Protein AF-A0A932L5T1-F1 (afdb_monomer_lite)

Structure (mmCIF, N/CA/C/O backbone):
data_AF-A0A932L5T1-F1
#
_entry.id   AF-A0A932L5T1-F1
#
loop_
_atom_site.group_PDB
_atom_site.id
_atom_site.type_symbol
_atom_site.label_atom_id
_atom_site.label_alt_id
_atom_site.label_comp_id
_atom_site.label_asym_id
_atom_site.label_entity_id
_atom_site.label_seq_id
_atom_site.pdbx_PDB_ins_code
_atom_site.Cartn_x
_atom_site.Cartn_y
_atom_site.Cartn_z
_atom_site.occupancy
_atom_site.B_iso_or_equiv
_atom_site.auth_seq_id
_atom_site.auth_comp_id
_atom_site.auth_asym_id
_atom_site.auth_atom_id
_atom_site.pdbx_PDB_model_num
ATOM 1 N N . THR A 1 1 ? -8.624 -5.025 15.585 1.00 73.62 1 THR A N 1
ATOM 2 C CA . THR A 1 1 ? -8.309 -3.811 16.348 1.00 73.62 1 THR A CA 1
ATOM 3 C C . THR A 1 1 ? -8.796 -2.657 15.521 1.00 73.62 1 THR A C 1
ATOM 5 O O . THR A 1 1 ? -8.562 -2.664 14.316 1.00 73.62 1 THR A O 1
ATOM 8 N N . ASP A 1 2 ? -9.509 -1.737 16.146 1.00 85.19 2 ASP A N 1
ATOM 9 C CA . ASP A 1 2 ? -10.054 -0.542 15.498 1.00 85.19 2 ASP A CA 1
ATOM 10 C C . ASP A 1 2 ? -8.958 0.453 15.086 1.00 85.19 2 ASP A C 1
ATOM 12 O O . ASP A 1 2 ? -9.178 1.304 14.234 1.00 85.19 2 ASP A O 1
ATOM 16 N N . ASP A 1 3 ? -7.746 0.289 15.618 1.00 89.81 3 ASP A N 1
ATOM 17 C CA . ASP A 1 3 ? -6.571 1.084 15.265 1.00 89.81 3 ASP A CA 1
ATOM 18 C C . ASP A 1 3 ? -5.817 0.479 14.067 1.00 89.81 3 ASP A C 1
ATOM 20 O O . ASP A 1 3 ? -4.776 -0.168 14.218 1.00 89.81 3 ASP A O 1
ATOM 24 N N . LYS A 1 4 ? -6.420 0.562 12.873 1.00 90.50 4 LYS A N 1
ATOM 25 C CA . LYS A 1 4 ? -5.803 0.141 11.605 1.00 90.50 4 LYS A CA 1
ATOM 26 C C . LYS A 1 4 ? -6.238 1.030 10.450 1.00 90.50 4 LYS A C 1
ATOM 28 O O . LYS A 1 4 ? -7.425 1.280 10.265 1.00 90.50 4 LYS A O 1
ATOM 33 N N . VAL A 1 5 ? -5.277 1.394 9.606 1.00 92.62 5 VAL A N 1
ATOM 34 C CA . VAL A 1 5 ? -5.527 2.029 8.308 1.00 92.62 5 VAL A CA 1
ATOM 35 C C . VAL A 1 5 ? -5.314 0.995 7.207 1.00 92.62 5 VAL A C 1
ATOM 37 O O . VAL A 1 5 ? -4.301 0.296 7.196 1.00 92.62 5 VAL A O 1
ATOM 40 N N . TYR A 1 6 ? -6.269 0.898 6.281 1.00 93.56 6 TYR A N 1
ATOM 41 C CA . TYR A 1 6 ? -6.173 0.037 5.104 1.00 93.56 6 TYR A CA 1
ATOM 42 C C . TYR A 1 6 ? -6.114 0.898 3.845 1.00 93.56 6 TYR A C 1
ATOM 44 O O . TYR A 1 6 ? -6.979 1.743 3.627 1.00 93.56 6 TYR A O 1
ATOM 52 N N . CYS A 1 7 ? -5.114 0.647 3.003 1.00 94.31 7 CYS A N 1
ATOM 53 C CA . CYS A 1 7 ? -4.974 1.269 1.691 1.00 94.31 7 CYS A CA 1
ATOM 54 C C . CYS A 1 7 ? -5.010 0.174 0.622 1.00 94.31 7 CYS A C 1
ATOM 56 O O . CYS A 1 7 ? -4.287 -0.818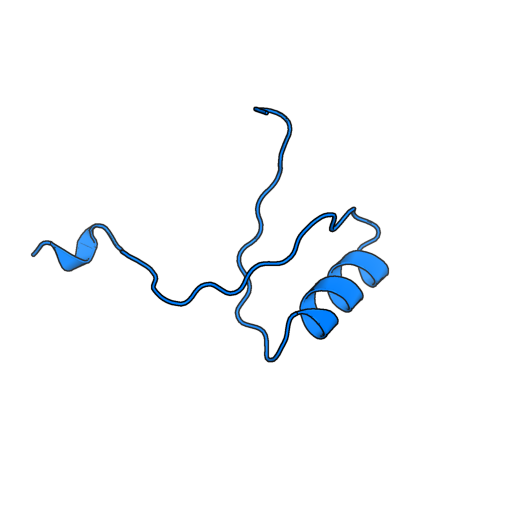 0.734 1.00 94.31 7 CYS A O 1
ATOM 58 N N . VAL A 1 8 ? -5.832 0.356 -0.410 1.00 94.69 8 VAL A N 1
ATOM 59 C CA . VAL A 1 8 ? -5.929 -0.565 -1.550 1.00 94.69 8 VAL A CA 1
ATOM 60 C C . VAL A 1 8 ? -5.189 0.050 -2.732 1.00 94.69 8 VAL A C 1
ATOM 62 O O . VAL A 1 8 ? -5.423 1.207 -3.074 1.00 94.69 8 VAL A O 1
ATOM 65 N N . TYR A 1 9 ? -4.297 -0.722 -3.351 1.00 94.31 9 TYR A N 1
ATOM 66 C CA . TYR A 1 9 ? -3.485 -0.287 -4.486 1.00 94.31 9 TYR A CA 1
ATOM 67 C C . TYR A 1 9 ? -3.635 -1.260 -5.652 1.00 94.31 9 TYR A C 1
ATOM 69 O O . TYR A 1 9 ? -3.682 -2.471 -5.448 1.00 94.31 9 TYR A O 1
ATOM 77 N N . ILE A 1 10 ? -3.614 -0.731 -6.875 1.00 96.19 10 ILE A N 1
ATOM 78 C CA . ILE A 1 10 ? -3.284 -1.516 -8.066 1.00 96.19 10 ILE A CA 1
ATOM 79 C C . ILE A 1 10 ? -1.763 -1.460 -8.203 1.00 96.19 10 ILE A C 1
ATOM 81 O O . ILE A 1 10 ? -1.200 -0.402 -8.484 1.00 96.19 10 ILE A O 1
ATOM 85 N N . ALA A 1 11 ? -1.096 -2.580 -7.946 1.00 96.00 11 ALA A N 1
ATOM 86 C CA . ALA A 1 11 ? 0.359 -2.675 -7.933 1.00 96.00 11 ALA A CA 1
ATOM 87 C C . ALA A 1 11 ? 0.816 -3.979 -8.607 1.00 96.00 11 ALA A C 1
ATOM 89 O O . ALA A 1 11 ? 0.069 -4.957 -8.593 1.00 96.00 11 ALA A O 1
ATOM 90 N N . PRO A 1 12 ? 2.029 -4.012 -9.187 1.00 95.56 12 PRO A N 1
ATOM 91 C CA . PRO A 1 12 ? 2.550 -5.217 -9.833 1.00 95.56 12 PRO A CA 1
ATOM 92 C C . PRO A 1 12 ? 2.906 -6.327 -8.833 1.00 95.56 12 PRO A C 1
ATOM 94 O O . PRO A 1 12 ? 2.889 -7.500 -9.193 1.00 95.56 12 PRO A O 1
ATOM 97 N N . ASP A 1 13 ? 3.236 -5.962 -7.593 1.00 96.75 13 ASP A N 1
ATOM 98 C CA . ASP A 1 13 ? 3.655 -6.874 -6.534 1.00 96.75 13 ASP A CA 1
ATOM 99 C C . ASP A 1 13 ? 3.617 -6.173 -5.159 1.00 96.75 13 ASP A C 1
ATOM 101 O O . ASP A 1 13 ?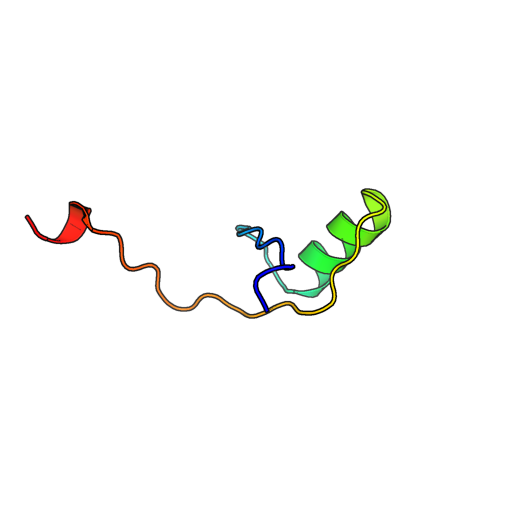 3.525 -4.944 -5.041 1.00 96.75 13 ASP A O 1
ATOM 105 N N . ALA A 1 14 ? 3.734 -6.964 -4.092 1.00 97.00 14 ALA A N 1
ATOM 106 C CA . ALA A 1 14 ? 3.713 -6.475 -2.718 1.00 97.00 14 ALA A CA 1
ATOM 107 C C . ALA A 1 14 ? 4.978 -5.684 -2.306 1.00 97.00 14 ALA A C 1
ATOM 109 O O . ALA A 1 14 ? 4.958 -4.967 -1.302 1.00 97.00 14 ALA A O 1
ATOM 110 N N . GLU A 1 15 ? 6.105 -5.819 -3.009 1.00 97.50 15 GLU A N 1
ATOM 111 C CA . GLU A 1 15 ? 7.331 -5.052 -2.743 1.00 97.50 15 GLU A CA 1
ATOM 112 C C . GLU A 1 15 ? 7.167 -3.597 -3.197 1.00 97.50 15 GLU A C 1
ATOM 114 O O . GLU A 1 15 ? 7.575 -2.673 -2.490 1.00 97.50 15 GLU A O 1
ATOM 119 N N . SER A 1 16 ? 6.497 -3.382 -4.330 1.00 97.56 16 SER A N 1
ATOM 120 C CA . SER A 1 16 ? 6.157 -2.058 -4.852 1.00 97.56 16 SER A CA 1
ATOM 121 C C . SER A 1 16 ? 5.335 -1.241 -3.844 1.00 97.56 16 SER A C 1
ATOM 123 O O . SER A 1 16 ? 5.636 -0.068 -3.607 1.00 97.56 16 SER A O 1
ATOM 125 N N . VAL A 1 17 ? 4.375 -1.875 -3.159 1.00 97.56 17 VAL A N 1
ATOM 126 C CA . VAL A 1 17 ? 3.585 -1.246 -2.081 1.00 97.56 17 VAL A CA 1
ATOM 127 C C . VAL A 1 17 ? 4.462 -0.896 -0.872 1.00 97.56 17 VAL A C 1
ATOM 129 O O . VAL A 1 17 ? 4.384 0.215 -0.346 1.00 97.56 17 VAL A O 1
ATOM 132 N N . ARG A 1 18 ? 5.361 -1.800 -0.455 1.00 97.56 18 ARG A N 1
ATOM 133 C CA . ARG A 1 18 ? 6.286 -1.547 0.668 1.00 97.56 18 ARG A CA 1
ATOM 134 C C . ARG A 1 18 ? 7.249 -0.397 0.377 1.00 97.56 18 ARG A C 1
ATOM 136 O O . ARG A 1 18 ? 7.465 0.447 1.241 1.00 97.56 18 ARG A O 1
ATOM 143 N N . LYS A 1 19 ? 7.794 -0.323 -0.843 1.00 97.69 19 LYS A N 1
ATOM 144 C CA . LYS A 1 19 ? 8.652 0.790 -1.289 1.00 97.69 19 LYS A CA 1
ATOM 145 C C . LYS A 1 19 ? 7.905 2.119 -1.267 1.00 97.69 19 LYS A C 1
ATOM 147 O O . LYS A 1 19 ? 8.484 3.129 -0.873 1.00 97.69 19 LYS A O 1
ATOM 152 N N . HIS A 1 20 ? 6.634 2.130 -1.674 1.00 96.88 20 HIS A N 1
ATOM 153 C CA . HIS A 1 20 ? 5.794 3.323 -1.586 1.00 96.88 20 HIS A CA 1
ATOM 154 C C . HIS A 1 20 ? 5.632 3.785 -0.130 1.00 96.88 20 HIS A C 1
ATOM 156 O O . HIS A 1 20 ? 5.913 4.945 0.161 1.00 96.88 20 HIS A O 1
ATOM 162 N N . ALA A 1 21 ? 5.298 2.872 0.789 1.00 97.19 21 ALA A N 1
ATOM 163 C CA . ALA A 1 21 ? 5.185 3.178 2.217 1.00 97.19 21 ALA A CA 1
ATOM 164 C C . ALA A 1 21 ? 6.497 3.692 2.827 1.00 97.19 21 ALA A C 1
ATOM 166 O O . ALA A 1 21 ? 6.507 4.710 3.516 1.00 97.19 21 ALA A O 1
ATOM 167 N N . GLN A 1 22 ? 7.622 3.050 2.496 1.00 97.62 22 GLN A N 1
ATOM 168 C CA . GLN A 1 22 ? 8.948 3.482 2.935 1.00 97.62 22 GLN A CA 1
ATOM 169 C C . GLN A 1 22 ? 9.266 4.908 2.468 1.00 97.62 22 GLN A C 1
ATOM 171 O O . GLN A 1 22 ? 9.751 5.719 3.252 1.00 97.62 22 GLN A O 1
ATOM 176 N N . ARG A 1 23 ? 8.985 5.226 1.199 1.00 97.62 23 ARG A N 1
ATOM 177 C CA . ARG A 1 23 ? 9.191 6.573 0.644 1.00 97.62 23 ARG A CA 1
ATOM 178 C C . ARG A 1 23 ? 8.230 7.601 1.242 1.00 97.62 23 ARG A C 1
ATOM 180 O O . ARG A 1 23 ? 8.612 8.755 1.390 1.00 97.62 23 ARG A O 1
ATOM 187 N N . GLY A 1 24 ? 7.006 7.188 1.566 1.00 96.19 24 GLY A N 1
ATOM 188 C CA . GLY A 1 24 ? 5.983 8.029 2.187 1.00 96.19 24 GLY A CA 1
ATOM 189 C C . GLY A 1 24 ? 6.147 8.216 3.697 1.00 96.19 24 GLY A C 1
ATOM 190 O O . GLY A 1 24 ? 5.476 9.069 4.268 1.00 96.19 24 GLY A O 1
ATOM 191 N N . GLY A 1 25 ? 7.023 7.445 4.347 1.00 96.94 25 GLY A N 1
ATOM 192 C CA . GLY A 1 25 ? 7.296 7.562 5.780 1.00 96.94 25 GLY A CA 1
ATOM 193 C C . GLY A 1 25 ? 6.174 7.044 6.685 1.00 96.94 25 GLY A C 1
ATOM 194 O O . GLY A 1 25 ? 6.052 7.515 7.813 1.00 96.94 25 GLY A O 1
ATOM 195 N N . PHE A 1 26 ? 5.357 6.094 6.217 1.00 95.06 26 PHE A N 1
ATOM 196 C CA . PHE A 1 26 ? 4.259 5.511 6.996 1.00 95.06 26 PHE A CA 1
ATOM 197 C C . PHE A 1 26 ? 4.412 3.989 7.170 1.00 95.06 26 PHE A C 1
ATOM 199 O O . PHE A 1 26 ? 5.046 3.331 6.337 1.00 95.06 26 PHE A O 1
ATOM 206 N N . PRO A 1 27 ? 3.858 3.406 8.252 1.00 94.56 27 PRO A N 1
ATOM 207 C CA . PRO A 1 27 ? 3.973 1.975 8.518 1.00 94.56 27 PRO A CA 1
ATOM 208 C C . PRO A 1 27 ? 3.191 1.133 7.500 1.00 94.56 27 PRO A C 1
ATOM 210 O O . PRO A 1 27 ? 2.104 1.496 7.055 1.00 94.56 27 PRO A O 1
ATOM 213 N N . CYS A 1 28 ? 3.751 -0.025 7.146 1.00 96.38 28 CYS A N 1
ATOM 214 C CA . CYS A 1 28 ? 3.127 -1.024 6.278 1.00 96.38 28 CYS A CA 1
ATOM 215 C C . CYS A 1 28 ? 3.368 -2.419 6.867 1.00 96.38 28 CYS A C 1
ATOM 217 O O . CYS A 1 28 ? 4.226 -3.176 6.413 1.00 96.38 28 CYS A O 1
ATOM 219 N N . ASP A 1 29 ? 2.626 -2.737 7.929 1.00 95.31 29 ASP A N 1
ATOM 220 C CA . ASP A 1 29 ? 2.846 -3.944 8.739 1.00 95.31 29 ASP A CA 1
ATOM 221 C C . ASP A 1 29 ? 2.431 -5.237 8.020 1.00 95.31 29 ASP A C 1
ATOM 223 O O . ASP A 1 29 ? 2.929 -6.324 8.319 1.00 95.31 29 ASP A O 1
ATOM 227 N N . ARG A 1 30 ? 1.487 -5.140 7.073 1.00 95.19 3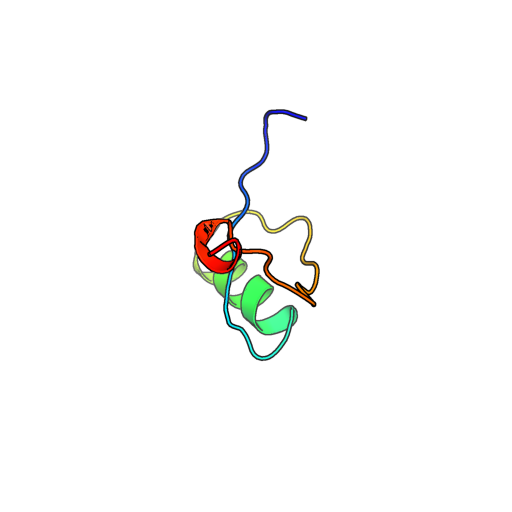0 ARG A N 1
ATOM 228 C CA . ARG A 1 30 ? 0.970 -6.277 6.304 1.00 95.19 30 ARG A CA 1
ATOM 229 C C . ARG A 1 30 ? 0.534 -5.855 4.907 1.00 95.19 30 ARG A C 1
ATOM 231 O O . ARG A 1 30 ? -0.180 -4.871 4.754 1.00 95.19 30 ARG A O 1
ATOM 238 N N . VAL A 1 31 ? 0.903 -6.665 3.916 1.00 96.81 31 VAL A N 1
ATOM 239 C CA . VAL A 1 31 ? 0.415 -6.573 2.534 1.00 96.81 31 VAL A CA 1
ATOM 240 C C . VAL A 1 31 ? -0.190 -7.921 2.162 1.00 96.81 31 VAL A C 1
ATOM 242 O O . VAL A 1 31 ? 0.459 -8.947 2.367 1.00 96.81 31 VAL A O 1
ATOM 245 N N . SER A 1 32 ? -1.416 -7.901 1.644 1.00 96.62 32 SER A N 1
ATOM 246 C CA . SER A 1 32 ? -2.148 -9.077 1.174 1.00 96.62 32 SER A CA 1
ATOM 247 C C . SER A 1 32 ? -2.678 -8.811 -0.229 1.00 96.62 32 SER A C 1
ATOM 249 O O . SER A 1 32 ? -3.189 -7.720 -0.483 1.00 96.62 32 SER A O 1
ATOM 251 N N . ASP A 1 33 ? -2.593 -9.807 -1.106 1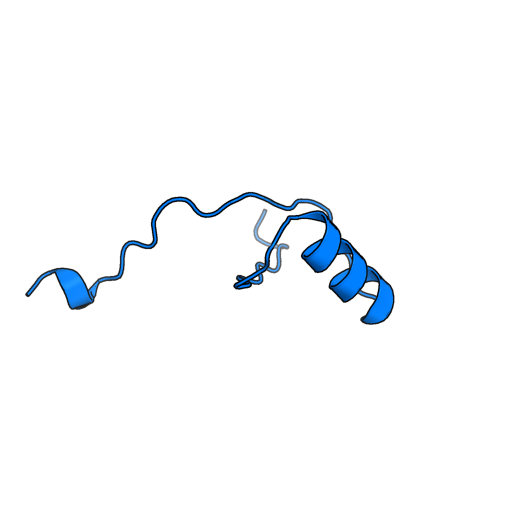.00 96.31 33 ASP A N 1
ATOM 252 C CA . ASP A 1 33 ? -3.171 -9.717 -2.444 1.00 96.31 33 ASP A CA 1
ATOM 253 C C . ASP A 1 33 ? -4.703 -9.762 -2.387 1.00 96.31 33 ASP A C 1
ATOM 255 O O . ASP A 1 33 ? -5.301 -10.546 -1.643 1.00 96.31 33 ASP A O 1
ATOM 259 N N . VAL A 1 34 ? -5.342 -8.908 -3.188 1.00 94.94 34 VAL A N 1
ATOM 26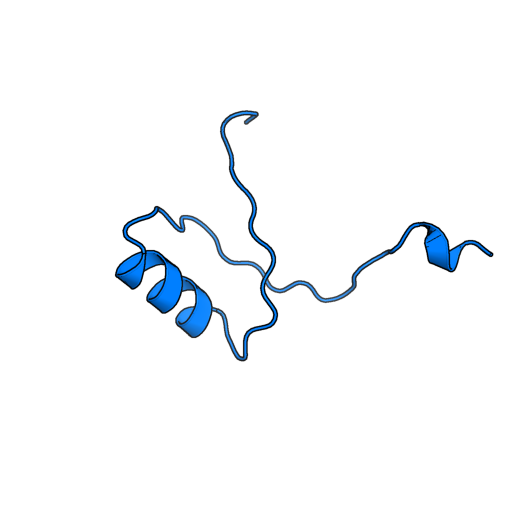0 C CA . VAL A 1 34 ? -6.799 -8.878 -3.354 1.00 94.94 34 VAL A CA 1
ATOM 261 C C . VAL A 1 34 ? -7.145 -9.654 -4.620 1.00 94.94 34 VAL A C 1
ATOM 263 O O . VAL A 1 34 ? -6.938 -9.167 -5.726 1.00 94.94 34 VAL A O 1
ATOM 266 N N . HIS A 1 35 ? -7.663 -10.872 -4.462 1.00 93.31 35 HIS A N 1
ATOM 267 C CA . HIS A 1 35 ? -8.015 -11.731 -5.601 1.00 93.31 35 HIS A CA 1
ATOM 268 C C . HIS A 1 35 ? -9.327 -11.333 -6.282 1.00 93.31 35 HIS A C 1
ATOM 270 O O . HIS A 1 35 ? -9.457 -11.470 -7.495 1.00 93.31 35 HIS A O 1
ATOM 276 N N . THR A 1 36 ? -10.285 -10.829 -5.505 1.00 91.56 36 THR A N 1
ATOM 277 C CA . THR A 1 36 ? -11.614 -10.449 -5.988 1.00 91.56 36 THR A CA 1
ATOM 278 C C . THR A 1 36 ? -12.083 -9.219 -5.230 1.00 91.56 36 THR A C 1
ATOM 280 O O . THR A 1 36 ? -11.952 -9.157 -4.007 1.00 91.56 36 THR A O 1
ATOM 283 N N . VAL A 1 37 ? -12.663 -8.261 -5.950 1.00 89.56 37 VAL A N 1
ATOM 284 C CA . VAL A 1 37 ? -13.387 -7.130 -5.364 1.00 89.56 37 VAL A CA 1
ATOM 285 C C . VAL A 1 37 ? -14.873 -7.386 -5.578 1.00 89.56 37 VAL A C 1
ATOM 287 O O . VAL A 1 37 ? -15.309 -7.557 -6.713 1.00 89.56 37 VAL A O 1
ATOM 290 N N . ILE A 1 38 ? -15.632 -7.458 -4.486 1.00 88.62 38 ILE A N 1
ATOM 291 C CA . ILE A 1 38 ? -17.093 -7.539 -4.538 1.00 88.62 38 ILE A CA 1
ATOM 292 C C . ILE A 1 38 ? -17.607 -6.113 -4.406 1.00 88.62 38 ILE A C 1
ATOM 294 O O . ILE A 1 38 ? -17.482 -5.508 -3.341 1.00 88.62 38 ILE A O 1
ATOM 298 N N . ASP A 1 39 ? -18.145 -5.582 -5.496 1.00 85.38 39 ASP A N 1
ATOM 299 C CA . ASP A 1 39 ? -18.744 -4.256 -5.517 1.00 85.38 39 ASP A CA 1
ATOM 300 C C . ASP A 1 39 ? -20.272 -4.387 -5.363 1.00 85.38 39 ASP A C 1
ATOM 302 O O . ASP A 1 39 ? -20.895 -5.141 -6.107 1.00 85.38 39 ASP A O 1
ATOM 306 N N . PRO A 1 40 ? -20.909 -3.696 -4.400 1.00 81.50 40 PRO A N 1
ATOM 307 C CA . PRO A 1 40 ? -22.347 -3.828 -4.162 1.00 81.50 40 PRO A CA 1
ATOM 308 C C . PRO A 1 40 ? -23.219 -3.352 -5.338 1.00 81.50 40 PRO A C 1
ATOM 310 O O . PRO A 1 40 ? -24.405 -3.669 -5.362 1.00 81.50 40 PRO A O 1
ATOM 313 N N . THR A 1 41 ? -22.666 -2.624 -6.313 1.00 85.75 41 THR A N 1
ATOM 314 C CA . THR A 1 41 ? -23.360 -2.242 -7.555 1.00 85.75 41 THR A CA 1
ATOM 315 C C . THR A 1 41 ? -23.469 -3.387 -8.560 1.00 85.75 41 THR A C 1
ATOM 317 O O . THR A 1 41 ? -24.291 -3.318 -9.464 1.00 85.75 41 THR A O 1
ATOM 320 N N . THR A 1 42 ? -22.725 -4.487 -8.391 1.00 69.81 42 THR A N 1
ATOM 321 C CA . THR A 1 42 ? -22.862 -5.679 -9.251 1.00 69.81 42 THR A CA 1
ATOM 322 C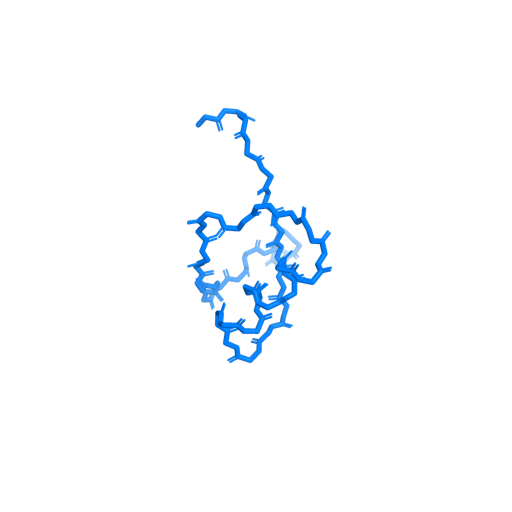 C . THR A 1 42 ? -24.079 -6.538 -8.899 1.00 69.81 42 THR A C 1
ATOM 324 O O . THR A 1 42 ? -24.183 -7.663 -9.379 1.00 69.81 42 THR A O 1
ATOM 327 N N . ALA A 1 43 ? -24.945 -6.066 -7.999 1.00 72.06 43 ALA A N 1
ATOM 328 C CA . ALA A 1 43 ? -26.168 -6.746 -7.583 1.00 72.06 43 ALA A CA 1
ATOM 329 C C . ALA A 1 43 ? -27.412 -6.334 -8.402 1.00 72.06 43 ALA A C 1
ATOM 331 O O . ALA A 1 43 ? -28.514 -6.740 -8.029 1.00 72.06 43 ALA A O 1
ATOM 332 N N . GLU A 1 44 ? -27.251 -5.536 -9.468 1.00 56.34 44 GLU A N 1
ATOM 333 C CA . GLU A 1 44 ? -28.309 -5.277 -10.466 1.00 56.34 44 GLU A CA 1
ATOM 334 C C . GLU A 1 44 ? -28.558 -6.467 -11.406 1.00 56.34 44 GLU A C 1
ATOM 336 O O . GLU A 1 44 ? -27.580 -7.140 -11.812 1.00 56.34 44 GLU A O 1
#

pLDDT: mean 91.72, std 8.68, range [56.34, 97.69]

Radius of gyration: 13.24 Å; chains: 1; bounding box: 38×20×27 Å

Secondary structure (DSSP, 8-state):
-----------SSHHHHHHHHHHHT--------------GGGG-

Foldseek 3Di:
DVPDDDDDDDDPDPVRVVVVCVVVVHDDPDDDDDPDDDDPVVPD

Sequence (44 aa):
TDDKVYCVYIAPDAESVRKHAQRGGFPCDRVSDVHTVIDPTTAE